Protein AF-Q9CPC1-F1 (afdb_monomer_lite)

Radius of gyration: 29.39 Å; chains: 1; bounding box: 78×49×67 Å

Organism: Pasteurella multocida (strain Pm70) (NCBI:txid272843)

InterPro domains:
  IPR018886 Uncharacterised domain UPF0547 [PF10571] (21-43)

Sequence (91 aa):
MLISRRHNNETDEENMALHRCPECRHKVSESALSCPNCGFSFKEEDLAVYRQKLEERRLHNQEINKQSAKLHLVWFLIFALVIGIASWIVN

pLDDT: mean 86.56, std 14.85, range [42.94, 98.0]

Secondary structure (DSSP, 8-state):
----------SS-S---EEE-TTT--EEETT-SB-TTT--B-SHHHHHHHHHHHHHHHHHHHHHHHHHHHHHHHHHHHHHHHHHHHHHHH-

Structure (mmCIF, N/CA/C/O backbone):
data_AF-Q9CPC1-F1
#
_entry.id   AF-Q9CPC1-F1
#
loop_
_atom_site.group_PDB
_atom_site.id
_atom_site.type_symbol
_atom_site.label_atom_id
_atom_site.label_alt_id
_atom_site.label_comp_id
_atom_site.label_asym_id
_atom_site.label_entity_id
_atom_site.label_seq_id
_atom_site.pdbx_PDB_ins_code
_atom_site.Cartn_x
_atom_site.Cartn_y
_atom_site.Cartn_z
_atom_site.occupancy
_atom_site.B_iso_or_equiv
_atom_site.auth_seq_id
_atom_site.auth_comp_id
_atom_site.auth_asym_id
_atom_site.auth_atom_id
_atom_site.pdbx_PDB_model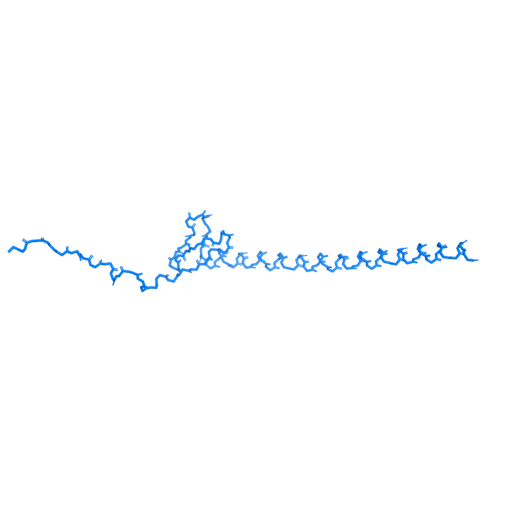_num
ATOM 1 N N . MET A 1 1 ? -45.799 40.122 32.006 1.00 42.94 1 MET A N 1
ATOM 2 C CA . MET A 1 1 ? -45.879 39.212 30.841 1.00 42.94 1 MET A CA 1
ATOM 3 C C . MET A 1 1 ? -44.443 39.056 30.339 1.00 42.94 1 MET A C 1
ATOM 5 O O . MET A 1 1 ? -43.889 40.066 29.945 1.00 42.94 1 MET A O 1
ATOM 9 N N . LEU A 1 2 ? -43.700 37.950 30.524 1.00 58.19 2 LEU A N 1
ATOM 10 C CA . LEU A 1 2 ? -44.039 36.522 30.306 1.00 58.19 2 LEU A CA 1
ATOM 11 C C . LEU A 1 2 ? -44.714 36.387 28.928 1.00 58.19 2 LEU A C 1
ATOM 13 O O . LEU A 1 2 ? -45.801 36.925 28.779 1.00 58.19 2 LEU A O 1
ATOM 17 N N . ILE A 1 3 ? -44.128 35.819 27.870 1.00 53.06 3 ILE A N 1
ATOM 18 C CA . ILE A 1 3 ? -43.596 34.452 27.638 1.00 53.06 3 ILE A CA 1
ATOM 19 C C . ILE A 1 3 ? -42.601 34.558 26.438 1.00 53.06 3 ILE A C 1
ATOM 21 O O . ILE A 1 3 ? -42.818 35.415 25.590 1.00 53.06 3 ILE A O 1
ATOM 25 N N . SER A 1 4 ? -41.506 33.799 26.249 1.00 55.97 4 SER A N 1
ATOM 26 C CA . SER A 1 4 ? -40.963 32.589 26.905 1.00 55.97 4 SER A CA 1
ATOM 27 C C . SER A 1 4 ? -39.413 32.574 26.934 1.00 55.97 4 SER A C 1
ATOM 29 O O . SER A 1 4 ? -38.762 33.516 26.494 1.00 55.97 4 SER A O 1
ATOM 31 N N . ARG A 1 5 ? -38.822 31.455 27.383 1.00 64.38 5 ARG A N 1
ATOM 32 C CA . ARG A 1 5 ? -37.408 31.064 27.200 1.00 64.38 5 ARG A CA 1
ATOM 33 C C . ARG A 1 5 ? -37.159 30.561 25.768 1.00 64.38 5 ARG A C 1
ATOM 35 O O . ARG A 1 5 ? -37.962 29.770 25.277 1.00 64.38 5 ARG A O 1
ATOM 42 N N . ARG A 1 6 ? -36.006 30.867 25.158 1.00 59.78 6 ARG A N 1
ATOM 43 C CA . ARG A 1 6 ? -35.391 29.948 24.179 1.00 59.78 6 ARG A CA 1
ATOM 44 C C . ARG A 1 6 ? -34.348 29.130 24.931 1.00 59.78 6 ARG A C 1
ATOM 46 O O . ARG A 1 6 ? -33.341 29.675 25.363 1.00 59.78 6 ARG A O 1
ATOM 53 N N . HIS A 1 7 ? -34.662 27.859 25.151 1.00 53.59 7 HIS A N 1
ATOM 54 C CA . HIS A 1 7 ? -33.765 26.915 25.805 1.00 53.59 7 HIS A CA 1
ATOM 55 C C . HIS A 1 7 ? -32.482 26.723 24.984 1.00 53.59 7 HIS A C 1
ATOM 57 O O . HIS A 1 7 ? -32.547 26.539 23.772 1.00 53.59 7 HIS A O 1
ATOM 63 N N . ASN A 1 8 ? -31.356 26.775 25.690 1.00 55.59 8 ASN A N 1
ATOM 64 C CA . ASN A 1 8 ? -30.242 25.829 25.656 1.00 55.59 8 ASN A CA 1
ATOM 65 C C . ASN A 1 8 ? -30.035 25.059 24.332 1.00 55.59 8 ASN A C 1
ATOM 67 O O . ASN A 1 8 ? -30.641 24.010 24.139 1.00 55.59 8 ASN A O 1
ATOM 71 N N . ASN A 1 9 ? -29.073 2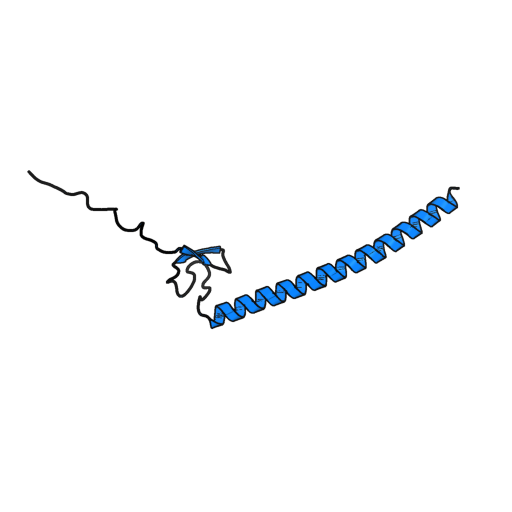5.509 23.523 1.00 56.16 9 ASN A N 1
ATOM 72 C CA . ASN A 1 9 ? -28.263 24.640 22.656 1.00 56.16 9 ASN A CA 1
ATOM 73 C C . ASN A 1 9 ? -26.797 24.711 23.141 1.00 56.16 9 ASN A C 1
ATOM 75 O O . ASN A 1 9 ? -25.885 24.992 22.371 1.00 56.16 9 ASN A O 1
ATOM 79 N N . GLU A 1 10 ? -26.600 24.541 24.452 1.00 60.12 10 GLU A N 1
ATOM 80 C CA . GLU A 1 10 ? -25.297 24.580 25.149 1.00 60.12 10 GLU A CA 1
ATOM 81 C C . GLU A 1 10 ? -24.998 23.211 25.803 1.00 60.12 10 GLU A C 1
ATOM 83 O O . GLU A 1 10 ? -24.467 23.085 26.899 1.00 60.12 10 GLU A O 1
ATOM 88 N N . THR A 1 11 ? -25.434 22.183 25.077 1.00 53.94 11 THR A N 1
ATOM 89 C CA . THR A 1 11 ? -25.175 20.740 25.143 1.00 53.94 11 THR A CA 1
ATOM 90 C C . THR A 1 11 ? -25.346 20.347 23.664 1.00 53.94 11 THR A C 1
ATOM 92 O O . THR A 1 11 ? -26.401 20.622 23.097 1.00 53.94 11 THR A O 1
ATOM 95 N N . ASP A 1 12 ? -24.316 20.011 22.884 1.00 56.94 12 ASP A N 1
ATOM 96 C CA . ASP A 1 12 ? -23.609 18.723 22.915 1.00 56.94 12 ASP A CA 1
ATOM 97 C C . ASP A 1 12 ? -22.194 18.813 22.272 1.00 56.94 12 ASP A C 1
ATOM 99 O O . ASP A 1 12 ? -21.755 17.899 21.574 1.00 56.94 12 ASP A O 1
ATOM 103 N N . GLU A 1 13 ? -21.455 19.917 22.459 1.00 53.72 13 GLU A N 1
ATOM 104 C CA . GLU A 1 13 ? -20.040 19.998 22.019 1.00 53.72 13 GLU A CA 1
ATOM 105 C C . GLU A 1 13 ? -19.074 19.196 22.915 1.00 53.72 13 GLU A C 1
ATOM 107 O O . GLU A 1 13 ? -17.907 19.013 22.561 1.00 53.72 13 GLU A O 1
ATOM 112 N N . GLU A 1 14 ? -19.554 18.636 24.032 1.00 52.75 14 GLU A N 1
ATOM 113 C CA . GLU A 1 14 ? -18.789 17.719 24.882 1.00 52.75 14 GLU A CA 1
ATOM 114 C C . GLU A 1 14 ? -18.705 16.306 24.270 1.00 52.75 14 GLU A C 1
ATOM 116 O O . GLU A 1 14 ? -19.254 15.320 24.753 1.00 52.75 14 GLU A O 1
ATOM 121 N N . ASN A 1 15 ? -17.925 16.229 23.192 1.00 56.22 15 ASN A N 1
ATOM 122 C CA . ASN A 1 15 ? -17.097 15.076 22.861 1.00 56.22 15 ASN A CA 1
ATOM 123 C C . ASN A 1 15 ? -17.823 13.736 22.613 1.00 56.22 15 ASN A C 1
ATOM 125 O O . ASN A 1 15 ? -17.438 12.693 23.147 1.00 56.22 15 ASN A O 1
ATOM 129 N N . MET A 1 16 ? -18.761 13.711 21.656 1.00 60.53 16 MET A N 1
ATOM 130 C CA . MET A 1 16 ? -18.845 12.522 20.798 1.00 60.53 16 MET A CA 1
ATOM 131 C C . MET A 1 16 ? -17.516 12.393 20.049 1.00 60.53 16 MET A C 1
ATOM 133 O O . MET A 1 16 ? -17.311 13.031 19.015 1.00 60.53 16 MET A O 1
ATOM 137 N N . ALA A 1 17 ? -16.606 11.577 20.575 1.00 67.12 17 ALA A N 1
ATOM 138 C CA . ALA A 1 17 ? -15.361 11.252 19.904 1.00 67.12 17 ALA A CA 1
ATOM 139 C C . ALA A 1 17 ? -15.688 10.540 18.577 1.00 67.12 17 ALA A C 1
ATOM 141 O O . ALA A 1 17 ? -16.186 9.411 18.539 1.00 67.12 17 ALA A O 1
ATOM 142 N N . LEU A 1 18 ? -15.506 11.264 17.467 1.00 85.31 18 LEU A N 1
ATOM 143 C CA . LEU A 1 18 ? -15.824 10.795 16.120 1.00 85.31 18 LEU A CA 1
ATOM 144 C C . LEU A 1 18 ? -14.567 10.235 15.453 1.00 85.31 18 LEU A C 1
ATOM 146 O O . LEU A 1 18 ? -13.710 10.990 14.984 1.00 85.31 18 LEU A O 1
ATOM 150 N N . HIS A 1 19 ? -14.504 8.915 15.318 1.00 90.62 19 HIS A N 1
ATOM 151 C CA . HIS A 1 19 ? -13.476 8.244 14.532 1.00 90.62 19 HIS A CA 1
ATOM 152 C C . HIS A 1 19 ? -13.904 8.109 13.057 1.00 90.62 19 HIS A C 1
ATOM 154 O O . HIS A 1 19 ? -15.010 8.485 12.656 1.00 90.62 19 HIS A O 1
ATOM 160 N N . ARG A 1 20 ? -13.007 7.609 12.199 1.00 92.69 20 ARG A N 1
ATOM 161 C CA . ARG A 1 20 ? -13.317 7.304 10.792 1.00 92.69 20 ARG A CA 1
ATOM 162 C C . ARG A 1 20 ? -13.451 5.802 10.603 1.00 92.69 20 ARG A C 1
ATOM 164 O O . ARG A 1 20 ? -12.549 5.062 10.983 1.00 92.69 20 ARG A O 1
ATOM 171 N N . CYS A 1 21 ? -14.522 5.370 9.941 1.00 93.81 21 CYS A N 1
ATOM 172 C CA . CYS A 1 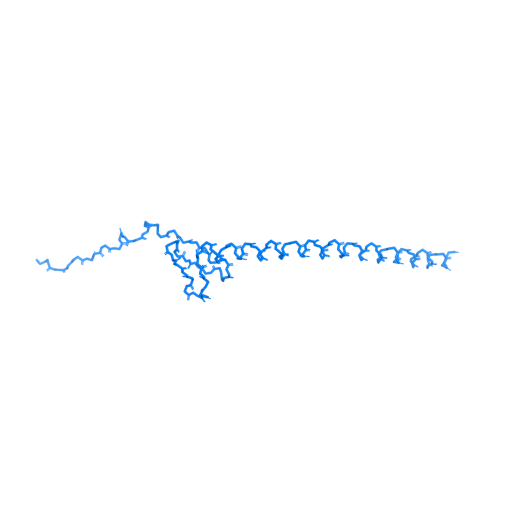21 ? -14.680 3.977 9.535 1.00 93.81 21 CYS A CA 1
ATOM 173 C C . CYS A 1 21 ? -13.494 3.542 8.643 1.00 93.81 21 CYS A C 1
ATOM 175 O O . CYS A 1 21 ? -13.173 4.265 7.693 1.00 93.81 21 CYS A O 1
ATOM 177 N N . PRO A 1 22 ? -12.855 2.385 8.902 1.00 92.25 22 PRO A N 1
ATOM 178 C CA . PRO A 1 22 ? -11.671 1.952 8.161 1.00 92.25 22 PRO A CA 1
ATOM 179 C C . PRO A 1 22 ? -11.950 1.666 6.676 1.00 92.25 22 PRO A C 1
ATOM 181 O O . PRO A 1 22 ? -11.111 1.983 5.836 1.00 92.25 22 PRO A O 1
ATOM 184 N N . GLU A 1 23 ? -13.135 1.140 6.349 1.00 93.44 23 GLU A N 1
ATOM 185 C CA . GLU A 1 23 ? -13.547 0.821 4.974 1.00 93.44 23 GLU A CA 1
ATOM 186 C C . GLU A 1 23 ? -13.955 2.076 4.180 1.00 93.44 23 GLU A C 1
ATOM 188 O O . GLU A 1 23 ? -13.350 2.409 3.162 1.00 93.44 23 GLU A O 1
ATOM 193 N N . CYS A 1 24 ? -14.971 2.818 4.644 1.00 94.69 24 CYS A N 1
ATOM 194 C CA . CYS A 1 24 ? -15.589 3.905 3.865 1.00 94.69 24 CYS A CA 1
ATOM 195 C C . CYS A 1 24 ? -15.157 5.329 4.265 1.00 94.69 24 CYS A C 1
ATOM 197 O O . CYS A 1 24 ? -15.573 6.297 3.632 1.00 94.69 24 CYS A O 1
ATOM 199 N N . ARG A 1 25 ? -14.343 5.488 5.321 1.00 93.38 25 ARG A N 1
ATOM 200 C CA . ARG A 1 25 ? -13.856 6.775 5.874 1.00 93.38 25 ARG A CA 1
ATOM 201 C C . ARG A 1 25 ? -14.927 7.755 6.382 1.00 93.38 25 ARG A C 1
ATOM 203 O O . ARG A 1 25 ? -14.573 8.878 6.769 1.00 93.38 25 ARG A O 1
ATOM 210 N N . HIS A 1 26 ? -16.197 7.341 6.422 1.00 93.94 26 HIS A N 1
ATOM 211 C CA . HIS A 1 26 ? -17.299 8.082 7.041 1.00 93.94 26 HIS A CA 1
ATOM 212 C C . HIS A 1 26 ? -17.011 8.329 8.533 1.00 93.94 26 HIS A C 1
ATOM 214 O O . HIS A 1 26 ? -16.389 7.486 9.186 1.00 93.94 26 HIS A O 1
ATOM 220 N N . LYS A 1 27 ? -17.433 9.483 9.067 1.00 93.25 27 LYS A N 1
ATOM 221 C CA . LYS A 1 27 ? -17.278 9.811 10.495 1.00 93.25 27 LYS A CA 1
ATOM 222 C C . LYS A 1 27 ? -18.313 9.044 11.317 1.00 93.25 27 LYS A C 1
ATOM 224 O O . LYS A 1 27 ? -19.486 9.048 10.968 1.00 93.25 27 LYS A O 1
ATOM 229 N N . VAL A 1 28 ? -17.889 8.407 12.396 1.00 92.62 28 VAL A N 1
ATOM 230 C CA . VAL A 1 28 ? -18.714 7.524 13.230 1.00 92.62 28 VAL A CA 1
ATOM 231 C C . VAL A 1 28 ? -18.374 7.735 14.701 1.00 92.62 28 VAL A C 1
ATOM 233 O O . VAL A 1 28 ? -17.217 7.986 15.030 1.00 92.62 28 VAL A O 1
ATOM 236 N N . SER A 1 29 ? -19.368 7.635 15.585 1.00 89.62 29 SER A N 1
ATOM 237 C CA . SER A 1 29 ? -19.130 7.644 17.035 1.00 89.62 29 SER A CA 1
ATOM 238 C C . SER A 1 29 ? -18.225 6.478 17.434 1.00 89.62 29 SER A C 1
ATOM 240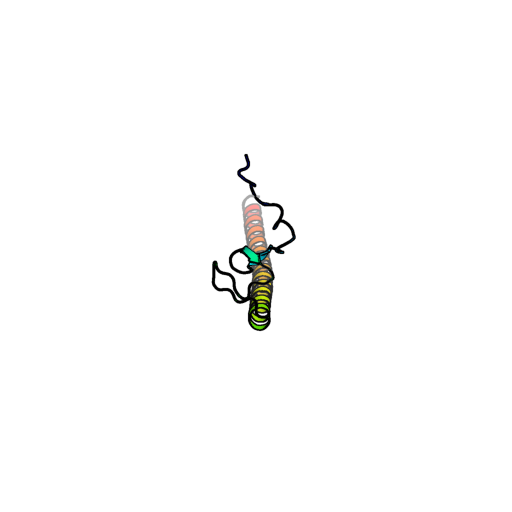 O O . SER A 1 29 ? -18.409 5.369 16.934 1.00 89.62 29 SER A O 1
ATOM 242 N N . GLU A 1 30 ? -17.290 6.693 18.358 1.00 84.81 30 GLU A N 1
ATOM 243 C CA . GLU A 1 30 ? -16.544 5.613 19.028 1.00 84.81 30 GLU A CA 1
ATOM 244 C C . GLU A 1 30 ? -17.452 4.580 19.716 1.00 84.81 30 GLU A C 1
ATOM 246 O O . GLU A 1 30 ? -17.081 3.415 19.810 1.00 84.81 30 GLU A O 1
ATOM 251 N N . SER A 1 31 ? -18.672 4.958 20.113 1.00 85.94 31 SER A N 1
ATOM 252 C CA . SER A 1 31 ? -19.668 4.033 20.677 1.00 85.94 31 SER A CA 1
ATOM 253 C C . SER A 1 31 ? -20.470 3.229 19.640 1.00 85.94 31 SER A C 1
ATOM 255 O O . SER A 1 31 ? -21.326 2.425 20.017 1.00 85.94 31 SER A O 1
ATOM 257 N N . ALA A 1 32 ? -20.248 3.432 18.337 1.00 88.75 32 ALA A N 1
ATOM 258 C CA . ALA A 1 32 ? -20.983 2.715 17.298 1.00 88.75 32 ALA A CA 1
ATOM 259 C C . ALA A 1 32 ? -20.507 1.256 17.175 1.00 88.75 32 ALA A C 1
ATOM 261 O O . ALA A 1 32 ? -19.328 0.995 16.968 1.00 88.75 32 ALA A O 1
ATOM 262 N N . LEU A 1 33 ? -21.440 0.297 17.214 1.00 91.56 33 LEU A N 1
ATOM 263 C CA . LEU A 1 33 ? -21.149 -1.129 16.982 1.00 91.56 33 LEU A CA 1
ATOM 264 C C . LEU A 1 33 ? -20.886 -1.455 15.503 1.00 91.56 33 LEU A C 1
ATOM 266 O O . LEU A 1 33 ? -20.182 -2.415 15.189 1.00 91.56 33 LEU A O 1
ATOM 270 N N . SER A 1 34 ? -21.450 -0.666 14.588 1.00 93.94 34 SER A N 1
ATOM 271 C CA . SER A 1 34 ? -21.236 -0.789 13.147 1.00 93.94 34 SER A CA 1
ATOM 272 C C . SER A 1 34 ? -21.378 0.558 12.435 1.00 93.94 34 SER A C 1
ATOM 274 O O . SER A 1 34 ? -22.014 1.490 12.930 1.00 93.94 34 SER A O 1
ATOM 276 N N . CYS A 1 35 ? -20.759 0.690 11.261 1.00 94.44 35 CYS A N 1
ATOM 277 C CA . CYS A 1 35 ? -20.825 1.905 10.461 1.00 94.44 35 CYS A CA 1
ATOM 278 C C . CYS A 1 35 ? -22.174 2.003 9.722 1.00 94.44 35 CYS A C 1
ATOM 280 O O . CYS A 1 35 ? -22.442 1.158 8.866 1.00 94.44 35 CYS A O 1
ATOM 282 N N . PRO A 1 36 ? -22.982 3.062 9.929 1.00 93.00 36 PRO A N 1
ATOM 283 C CA . PRO A 1 36 ? -24.280 3.209 9.264 1.00 93.00 36 PRO A CA 1
ATOM 284 C C . PRO A 1 36 ? -24.168 3.444 7.747 1.00 93.00 36 PRO A C 1
ATOM 286 O O . PRO A 1 36 ? -25.141 3.256 7.028 1.00 93.00 36 PRO A O 1
ATOM 289 N N . ASN A 1 37 ? -22.991 3.837 7.242 1.00 95.94 37 ASN A N 1
ATOM 290 C CA . ASN A 1 37 ? -22.766 4.128 5.823 1.00 95.94 37 ASN A CA 1
ATOM 291 C C . ASN A 1 37 ? -22.367 2.891 4.992 1.00 95.94 37 ASN A C 1
ATOM 293 O O . ASN A 1 37 ? -22.545 2.901 3.778 1.00 95.94 37 ASN A O 1
ATOM 297 N N . CYS A 1 38 ? -21.755 1.862 5.589 1.00 95.19 38 CYS A N 1
ATOM 298 C CA . CYS A 1 38 ? -21.286 0.677 4.844 1.00 95.19 38 CYS A CA 1
ATOM 299 C C . CYS A 1 38 ? -21.510 -0.672 5.546 1.00 95.19 38 CYS A C 1
ATOM 301 O O . CYS A 1 38 ? -21.155 -1.703 4.984 1.00 95.19 38 CYS A O 1
ATOM 303 N N . GLY A 1 39 ? -22.053 -0.690 6.765 1.00 93.56 39 GLY A N 1
ATOM 304 C CA . GLY A 1 39 ? -22.297 -1.914 7.531 1.00 93.56 39 GLY A CA 1
ATOM 305 C C . GLY A 1 39 ? -21.066 -2.536 8.202 1.00 93.56 39 GLY A C 1
ATOM 306 O O . GLY A 1 39 ? -21.217 -3.560 8.861 1.00 93.56 39 GLY A O 1
ATOM 307 N N . PHE A 1 40 ? -19.868 -1.944 8.082 1.00 93.88 40 PHE A N 1
ATOM 308 C CA . PHE A 1 40 ? -18.653 -2.464 8.731 1.00 93.88 40 PHE A CA 1
ATOM 309 C C . PHE A 1 40 ? -18.838 -2.579 10.251 1.00 93.88 40 PHE A C 1
ATOM 311 O O . PHE A 1 40 ? -19.191 -1.593 10.896 1.00 93.88 40 PHE A O 1
ATOM 318 N N . SER A 1 41 ? -18.593 -3.762 10.810 1.00 94.31 41 SER A N 1
ATOM 319 C CA . SER A 1 41 ? -18.705 -4.066 12.241 1.00 94.31 41 SER A CA 1
ATOM 320 C C . SER A 1 41 ? -17.415 -3.698 12.979 1.00 94.31 41 SER A C 1
ATOM 322 O O . SER A 1 41 ? -16.322 -4.016 12.520 1.00 94.31 41 SER A O 1
ATOM 324 N N . PHE A 1 42 ? -17.537 -3.040 14.134 1.00 92.19 42 PHE A N 1
ATOM 325 C CA . PHE A 1 42 ? -16.404 -2.612 14.966 1.00 92.19 42 PHE A CA 1
ATOM 326 C C . PHE A 1 42 ? -16.053 -3.616 16.077 1.00 92.19 42 PHE A C 1
ATOM 328 O O . PHE A 1 42 ? -15.355 -3.275 17.030 1.00 92.19 42 PHE A O 1
ATOM 335 N N . LYS A 1 43 ? -16.526 -4.864 15.972 1.00 92.38 43 LYS A N 1
ATOM 336 C CA . LYS A 1 43 ? -16.104 -5.947 16.869 1.00 92.38 43 LYS A CA 1
ATOM 337 C C . LYS A 1 43 ? -14.621 -6.259 16.666 1.00 92.38 43 LYS A C 1
ATOM 339 O O . LYS A 1 43 ? -14.106 -6.170 15.552 1.00 92.38 43 LYS A O 1
ATOM 344 N N . GLU A 1 44 ? -13.950 -6.695 17.730 1.00 90.81 44 GLU A N 1
ATOM 345 C CA . GLU A 1 44 ? -12.510 -6.981 17.687 1.00 90.81 44 GLU A CA 1
ATOM 346 C C . GLU A 1 44 ? -12.158 -8.097 16.684 1.00 90.81 44 GLU A C 1
ATOM 348 O O . GLU A 1 44 ? -11.130 -8.019 16.019 1.00 90.81 44 GLU A O 1
ATOM 353 N N . GLU A 1 45 ? -13.046 -9.079 16.493 1.00 91.75 45 GLU A N 1
ATOM 354 C CA . GLU A 1 45 ? -12.923 -10.133 15.473 1.00 91.75 45 GLU A CA 1
ATOM 355 C C . GLU A 1 45 ? -12.836 -9.553 14.047 1.00 91.75 45 GLU A C 1
ATOM 357 O O . GLU A 1 45 ? -11.895 -9.840 13.303 1.00 91.75 45 GLU A O 1
ATOM 362 N N . ASP A 1 46 ? -13.779 -8.678 13.683 1.00 90.31 46 ASP A N 1
ATOM 363 C CA . ASP A 1 46 ? -13.832 -8.023 12.371 1.00 90.31 46 ASP A CA 1
ATOM 364 C C . ASP A 1 46 ? -12.639 -7.073 12.166 1.00 90.31 46 ASP A C 1
ATOM 366 O O . ASP A 1 46 ? -12.042 -7.025 11.085 1.00 90.31 46 ASP A O 1
ATOM 370 N N . LEU A 1 47 ? -12.236 -6.357 13.223 1.00 91.62 47 LEU A N 1
ATOM 371 C CA . LEU A 1 47 ? -11.054 -5.495 13.226 1.00 91.62 47 LEU A CA 1
ATOM 372 C C . LEU A 1 47 ? -9.752 -6.291 13.057 1.00 91.62 47 LEU A C 1
ATOM 374 O O . LEU A 1 47 ? -8.865 -5.845 12.327 1.00 91.62 47 LEU A O 1
ATOM 378 N N . ALA A 1 48 ? -9.623 -7.464 13.681 1.00 93.94 48 ALA A N 1
ATOM 379 C CA . ALA A 1 48 ? -8.469 -8.344 13.518 1.00 93.94 48 ALA A CA 1
ATOM 380 C C . ALA A 1 48 ? -8.365 -8.875 12.079 1.00 93.94 48 ALA A C 1
ATOM 382 O O . ALA A 1 48 ? -7.301 -8.773 11.464 1.00 93.94 48 ALA A O 1
ATOM 383 N N . VAL A 1 49 ? -9.477 -9.342 11.498 1.00 93.88 49 VAL A N 1
ATOM 384 C CA . VAL A 1 49 ? -9.536 -9.780 10.090 1.00 93.88 49 VAL A CA 1
ATOM 385 C C . VAL A 1 49 ? -9.228 -8.624 9.129 1.00 93.88 49 VAL A C 1
ATOM 387 O O . VAL A 1 49 ? -8.508 -8.804 8.145 1.00 93.88 49 VAL A O 1
ATOM 390 N N . TYR A 1 50 ? -9.721 -7.414 9.407 1.00 93.06 50 TYR A N 1
ATOM 391 C CA . TYR A 1 50 ? -9.392 -6.224 8.620 1.00 93.06 50 TYR A CA 1
ATOM 392 C C . TYR A 1 50 ? -7.894 -5.875 8.693 1.00 93.06 50 TYR A C 1
ATOM 394 O O . TYR A 1 50 ? -7.263 -5.632 7.660 1.00 93.06 50 TYR A O 1
ATOM 402 N N . ARG A 1 51 ? -7.296 -5.910 9.894 1.00 93.94 51 ARG A N 1
ATOM 403 C CA . ARG A 1 51 ? -5.852 -5.698 10.101 1.00 93.94 51 ARG A CA 1
ATOM 404 C C . ARG A 1 51 ? -5.012 -6.717 9.317 1.00 93.94 51 ARG A C 1
ATOM 406 O O . ARG A 1 51 ? -4.093 -6.306 8.611 1.00 93.94 51 ARG A O 1
ATOM 413 N N . GLN A 1 52 ? -5.376 -8.001 9.350 1.00 96.31 52 GLN A N 1
ATOM 414 C CA . GLN A 1 52 ? -4.710 -9.059 8.574 1.00 96.31 52 GLN A CA 1
ATOM 415 C C . GLN A 1 52 ? -4.753 -8.790 7.061 1.00 96.31 52 GLN A C 1
ATOM 417 O O . GLN A 1 52 ? -3.715 -8.828 6.404 1.00 96.31 52 GLN A O 1
ATOM 422 N N . LYS A 1 53 ? -5.917 -8.422 6.506 1.00 9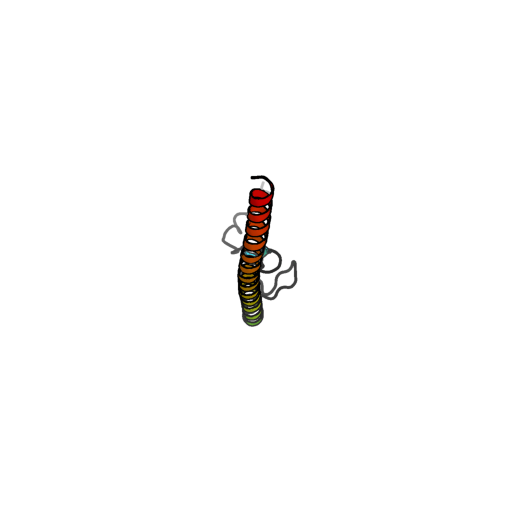4.75 53 LYS A N 1
ATOM 423 C CA . LYS A 1 53 ? -6.057 -8.077 5.074 1.00 94.75 53 LYS A CA 1
ATOM 424 C C . LYS A 1 53 ? -5.205 -6.871 4.659 1.00 94.75 53 LYS A C 1
ATOM 426 O O . LYS A 1 53 ? -4.724 -6.811 3.526 1.00 94.75 53 LYS A O 1
ATOM 431 N N . LEU A 1 54 ? -5.019 -5.887 5.544 1.00 94.62 54 LEU A N 1
ATOM 432 C CA . LEU A 1 54 ? -4.115 -4.760 5.284 1.00 94.62 54 LEU A CA 1
ATOM 433 C C . LEU A 1 54 ? -2.643 -5.188 5.270 1.00 94.62 54 LEU A C 1
ATOM 435 O O . LEU A 1 54 ? -1.887 -4.717 4.418 1.00 94.62 54 LEU A O 1
ATOM 439 N N . GLU A 1 55 ? -2.239 -6.064 6.188 1.00 96.12 55 GLU A N 1
ATOM 440 C CA . GLU A 1 55 ? -0.878 -6.597 6.244 1.00 96.12 55 GLU A CA 1
ATOM 441 C C . GLU A 1 55 ? -0.566 -7.481 5.030 1.00 96.12 55 GLU A C 1
ATOM 443 O O . GLU A 1 55 ? 0.455 -7.277 4.374 1.00 96.12 55 GLU A O 1
ATOM 448 N N . GLU A 1 56 ? -1.490 -8.360 4.641 1.00 96.31 56 GLU A N 1
ATOM 449 C CA . GLU A 1 56 ? -1.401 -9.164 3.419 1.00 96.31 56 GLU A CA 1
ATOM 450 C C . GLU A 1 56 ? -1.220 -8.276 2.176 1.00 96.31 56 GLU A C 1
ATOM 452 O O . GLU A 1 56 ? -0.265 -8.456 1.415 1.00 96.31 56 GLU A O 1
ATOM 457 N N . ARG A 1 57 ? -2.061 -7.241 2.002 1.00 95.19 57 ARG A N 1
ATOM 458 C CA . ARG A 1 57 ? -1.902 -6.277 0.896 1.00 95.19 57 ARG A CA 1
ATOM 459 C C . ARG A 1 57 ? -0.575 -5.523 0.949 1.00 95.19 57 ARG A C 1
ATOM 461 O O . ARG A 1 57 ? 0.004 -5.251 -0.102 1.00 95.19 57 ARG A O 1
ATOM 468 N N . ARG A 1 58 ? -0.071 -5.183 2.140 1.00 94.50 58 ARG A N 1
ATOM 469 C CA . ARG A 1 58 ? 1.246 -4.546 2.296 1.00 94.50 58 ARG A CA 1
ATOM 470 C C . ARG A 1 58 ? 2.361 -5.481 1.828 1.00 94.50 58 ARG A C 1
ATOM 472 O O . ARG A 1 58 ? 3.208 -5.037 1.057 1.00 94.50 58 ARG A O 1
ATOM 479 N N . LEU A 1 59 ? 2.358 -6.739 2.264 1.00 95.50 59 LEU A N 1
ATOM 480 C CA . LEU A 1 59 ? 3.368 -7.734 1.892 1.00 95.50 59 LEU A CA 1
ATOM 481 C C . LEU A 1 59 ? 3.325 -8.040 0.387 1.00 95.50 59 LEU A C 1
ATOM 483 O O . LEU A 1 59 ? 4.364 -8.032 -0.271 1.00 95.50 59 LEU A O 1
ATOM 487 N N . HIS A 1 60 ? 2.127 -8.209 -0.178 1.00 94.44 60 HIS A N 1
ATOM 488 C CA . HIS A 1 60 ? 1.925 -8.420 -1.611 1.00 94.44 60 HIS A CA 1
ATOM 489 C C . HIS A 1 60 ? 2.464 -7.249 -2.451 1.00 94.44 60 HIS A C 1
ATOM 491 O O . HIS A 1 60 ? 3.272 -7.453 -3.358 1.00 94.44 60 HIS A O 1
ATOM 497 N N . ASN A 1 61 ? 2.107 -6.008 -2.099 1.00 93.38 61 ASN A N 1
ATOM 498 C CA . ASN A 1 61 ? 2.604 -4.816 -2.792 1.00 93.38 61 ASN A CA 1
ATOM 499 C C . ASN A 1 61 ? 4.125 -4.635 -2.631 1.00 93.38 61 ASN A C 1
ATOM 501 O O . ASN A 1 61 ? 4.794 -4.191 -3.565 1.00 93.38 61 ASN A O 1
ATOM 505 N N . GLN A 1 62 ? 4.690 -4.987 -1.470 1.00 93.88 62 GLN A N 1
ATOM 506 C CA . GLN A 1 62 ? 6.140 -4.979 -1.257 1.00 93.88 62 GLN A CA 1
ATOM 507 C C . GLN A 1 62 ? 6.857 -5.988 -2.163 1.00 93.88 62 GLN A C 1
ATOM 509 O O . GLN A 1 62 ? 7.921 -5.664 -2.690 1.00 93.88 62 GLN A O 1
ATOM 514 N N . GLU A 1 63 ? 6.294 -7.180 -2.372 1.00 92.06 63 GLU A N 1
ATOM 515 C CA . GLU A 1 63 ? 6.895 -8.185 -3.251 1.00 92.06 63 GLU A CA 1
ATOM 516 C C . GLU A 1 63 ? 6.774 -7.801 -4.732 1.00 92.06 63 GLU A C 1
ATOM 518 O O . GLU A 1 63 ? 7.774 -7.861 -5.448 1.00 92.06 63 GLU A O 1
ATOM 523 N N . ILE A 1 64 ? 5.619 -7.279 -5.171 1.00 88.81 64 ILE A N 1
ATOM 524 C CA . ILE A 1 64 ? 5.467 -6.692 -6.516 1.00 88.81 64 ILE A CA 1
ATOM 525 C C . ILE A 1 64 ? 6.530 -5.613 -6.756 1.00 88.81 64 ILE A C 1
ATOM 527 O O . ILE A 1 64 ? 7.200 -5.628 -7.786 1.00 88.81 64 ILE A O 1
ATOM 531 N N . ASN A 1 65 ? 6.755 -4.709 -5.797 1.00 86.00 65 ASN A N 1
ATOM 532 C CA . ASN A 1 65 ? 7.748 -3.645 -5.953 1.00 86.00 65 ASN A CA 1
ATOM 533 C C . ASN A 1 65 ? 9.184 -4.190 -6.130 1.00 86.00 65 ASN A C 1
ATOM 535 O O . ASN A 1 65 ? 9.950 -3.670 -6.945 1.00 86.00 65 ASN A O 1
ATOM 539 N N . LYS A 1 66 ? 9.551 -5.279 -5.433 1.00 89.38 66 LYS A N 1
ATOM 540 C CA . LYS A 1 66 ? 10.840 -5.969 -5.654 1.00 89.38 66 LYS A CA 1
ATOM 541 C C . LYS A 1 66 ? 10.914 -6.642 -7.027 1.00 89.38 66 LYS A C 1
ATOM 543 O O . LYS A 1 66 ? 11.982 -6.651 -7.641 1.00 89.38 66 LYS A O 1
ATOM 548 N N . GLN A 1 67 ? 9.815 -7.223 -7.507 1.00 88.69 67 GLN A N 1
ATOM 549 C CA . GLN A 1 67 ? 9.750 -7.845 -8.833 1.00 88.69 67 GLN A CA 1
ATOM 550 C C . GLN A 1 67 ? 9.907 -6.799 -9.945 1.00 88.69 67 GLN A C 1
ATOM 552 O O . GLN A 1 67 ? 10.733 -6.987 -10.839 1.00 88.69 67 GLN A O 1
ATOM 557 N N . SER A 1 68 ? 9.223 -5.656 -9.837 1.00 90.06 68 SER A N 1
ATOM 558 C CA . SER A 1 68 ? 9.380 -4.519 -10.753 1.00 90.06 68 SER A CA 1
ATOM 559 C C . SER A 1 68 ? 10.825 -4.019 -10.811 1.00 90.06 68 SER A C 1
ATOM 561 O O . SER A 1 68 ? 11.350 -3.793 -11.899 1.00 90.06 68 SER A O 1
ATOM 563 N N . ALA A 1 69 ? 11.518 -3.922 -9.669 1.00 90.94 69 ALA A N 1
ATOM 564 C CA . ALA A 1 69 ? 12.930 -3.531 -9.642 1.00 90.94 69 ALA A CA 1
ATOM 565 C C . ALA A 1 69 ? 13.833 -4.493 -10.444 1.00 90.94 69 ALA A C 1
ATOM 567 O O . ALA A 1 69 ? 14.698 -4.038 -11.193 1.00 90.94 69 ALA A O 1
ATOM 568 N N . LYS A 1 70 ? 13.603 -5.814 -10.360 1.00 91.56 70 LYS A N 1
ATOM 569 C CA . LYS A 1 70 ? 14.323 -6.804 -11.187 1.00 91.56 70 LYS A CA 1
ATOM 570 C C . LYS A 1 70 ? 14.045 -6.606 -12.680 1.00 91.56 70 LYS A C 1
ATOM 572 O O . LYS A 1 70 ? 14.980 -6.658 -13.476 1.00 91.56 70 LYS A O 1
ATOM 577 N N . LEU A 1 71 ? 12.790 -6.346 -13.055 1.00 92.31 71 LEU A N 1
ATOM 578 C CA . LEU A 1 71 ? 12.409 -6.095 -14.448 1.00 92.31 71 LEU A CA 1
ATOM 579 C C . LEU A 1 71 ? 13.092 -4.836 -15.006 1.00 92.31 71 LEU A C 1
ATOM 581 O O . LEU A 1 71 ? 13.639 -4.881 -16.107 1.00 92.31 71 LEU A O 1
ATOM 585 N N . HIS A 1 72 ? 13.133 -3.745 -14.232 1.00 93.38 72 HIS A N 1
ATOM 586 C CA . HIS A 1 72 ? 13.855 -2.530 -14.616 1.00 93.38 72 HIS A CA 1
ATOM 587 C C . HIS A 1 72 ? 15.352 -2.786 -14.826 1.00 93.38 72 HIS A C 1
ATOM 589 O O . HIS A 1 72 ? 15.896 -2.331 -15.828 1.00 93.38 72 HIS A O 1
ATOM 595 N N . LEU A 1 73 ? 16.015 -3.545 -13.944 1.00 95.56 73 LEU A N 1
ATOM 596 C CA . LEU A 1 73 ? 17.434 -3.895 -14.108 1.00 95.56 73 LEU A CA 1
ATOM 597 C C . LEU A 1 73 ? 17.693 -4.687 -15.400 1.00 95.56 73 LEU A C 1
ATOM 599 O O . LEU A 1 73 ? 18.617 -4.358 -16.140 1.00 95.56 73 LEU A O 1
ATOM 603 N N . VAL A 1 74 ? 16.860 -5.688 -15.707 1.00 96.69 74 VAL A N 1
ATOM 604 C CA . VAL A 1 74 ? 16.967 -6.461 -16.958 1.00 96.69 74 VAL A CA 1
ATOM 605 C C . VAL A 1 74 ? 16.758 -5.562 -18.180 1.00 96.69 74 VAL A C 1
ATOM 607 O O . VAL A 1 74 ? 17.531 -5.633 -19.134 1.00 96.69 74 VAL A O 1
ATOM 610 N N . TRP A 1 75 ? 15.760 -4.676 -18.141 1.00 97.50 75 TRP A N 1
ATOM 611 C CA . TRP A 1 75 ? 15.492 -3.734 -19.228 1.00 97.50 75 TRP A CA 1
ATOM 612 C C . TRP A 1 75 ? 16.644 -2.740 -19.442 1.00 97.50 75 TRP A C 1
ATOM 614 O O . TRP A 1 75 ? 17.058 -2.533 -20.581 1.00 97.50 75 TRP A O 1
ATOM 624 N N . PHE A 1 76 ? 17.229 -2.194 -18.368 1.00 97.38 76 PHE A N 1
ATOM 625 C CA . PHE A 1 76 ? 18.405 -1.321 -18.451 1.00 97.38 76 PHE A CA 1
ATOM 626 C C . PHE A 1 76 ? 19.625 -2.025 -19.060 1.00 97.38 76 PHE A C 1
ATOM 628 O O . PHE A 1 76 ? 20.324 -1.414 -19.866 1.00 97.38 76 PHE A O 1
ATOM 635 N N . LEU A 1 77 ? 19.869 -3.300 -18.732 1.00 97.62 77 LEU A N 1
ATOM 636 C CA . LEU A 1 77 ? 20.963 -4.077 -19.332 1.00 97.62 77 LEU A CA 1
ATOM 637 C C . LEU A 1 77 ? 20.763 -4.281 -20.841 1.00 97.62 77 LEU A C 1
ATOM 639 O O . LEU A 1 77 ? 21.699 -4.080 -21.613 1.00 97.62 77 LEU A O 1
ATOM 643 N N . ILE A 1 78 ? 19.544 -4.627 -21.269 1.00 98.00 78 ILE A N 1
ATOM 644 C CA . ILE A 1 78 ? 19.204 -4.773 -22.695 1.00 98.00 78 ILE A CA 1
ATOM 645 C C . ILE A 1 78 ? 19.372 -3.431 -23.423 1.00 98.00 78 ILE A C 1
ATOM 647 O O . ILE A 1 78 ? 19.999 -3.375 -24.479 1.00 98.00 78 ILE A O 1
ATOM 651 N N . PHE A 1 79 ? 18.862 -2.342 -22.845 1.00 97.88 79 PHE A N 1
ATOM 652 C CA . PHE A 1 79 ? 18.959 -0.995 -23.407 1.00 97.88 79 PHE A CA 1
ATOM 653 C C . PHE A 1 79 ? 20.416 -0.527 -23.560 1.00 97.88 79 PHE A C 1
ATOM 655 O O . PHE A 1 79 ? 20.800 -0.045 -24.626 1.00 97.88 79 PHE A O 1
ATOM 662 N N . ALA A 1 80 ? 21.250 -0.737 -22.537 1.00 97.81 80 ALA A N 1
ATOM 663 C CA . ALA A 1 80 ? 22.675 -0.415 -22.582 1.00 97.81 80 ALA A CA 1
ATOM 664 C C . ALA A 1 80 ? 23.427 -1.228 -23.650 1.00 97.81 80 ALA A C 1
ATOM 666 O O . ALA A 1 80 ? 24.263 -0.675 -24.364 1.00 97.81 80 ALA A O 1
ATOM 667 N N . LEU A 1 81 ? 23.102 -2.517 -23.805 1.00 97.81 81 LEU A N 1
ATOM 668 C CA . LEU A 1 81 ? 23.691 -3.383 -24.829 1.00 97.81 81 LEU A CA 1
ATOM 669 C C . LEU A 1 81 ? 23.311 -2.931 -26.249 1.00 97.81 81 LEU A C 1
ATOM 671 O O . LEU A 1 81 ? 24.178 -2.866 -27.118 1.00 97.81 81 LEU A O 1
ATOM 675 N N . VAL A 1 82 ? 22.047 -2.557 -26.477 1.00 97.75 82 VAL A N 1
ATOM 676 C CA . VAL A 1 82 ? 21.586 -2.013 -27.767 1.00 97.75 82 VAL A CA 1
ATOM 677 C C . VAL A 1 82 ? 22.303 -0.703 -28.107 1.00 97.75 82 VAL A C 1
ATOM 679 O O . VAL A 1 82 ? 22.775 -0.551 -29.233 1.00 97.75 82 VAL A O 1
ATOM 682 N N . ILE A 1 83 ? 22.445 0.214 -27.142 1.00 97.75 83 ILE A N 1
ATOM 683 C CA . ILE A 1 83 ? 23.192 1.468 -27.338 1.00 97.75 83 ILE A CA 1
ATOM 684 C C . ILE A 1 83 ? 24.664 1.186 -27.648 1.00 97.75 83 ILE A C 1
ATOM 686 O O . ILE A 1 83 ? 25.188 1.744 -28.605 1.00 97.75 83 ILE A O 1
ATOM 690 N N . GLY A 1 84 ? 25.319 0.293 -26.898 1.00 97.25 84 GLY A N 1
ATOM 691 C CA . GLY A 1 84 ? 26.726 -0.049 -27.118 1.00 97.25 84 GLY A CA 1
ATOM 692 C C . GLY A 1 84 ? 26.994 -0.617 -28.515 1.00 97.25 84 GLY A C 1
ATOM 693 O O . GLY A 1 84 ? 27.938 -0.192 -29.179 1.00 97.25 84 GLY A O 1
ATOM 694 N N . ILE A 1 85 ? 26.129 -1.517 -28.999 1.00 97.31 85 ILE A N 1
ATOM 695 C CA . ILE A 1 85 ? 26.217 -2.064 -30.362 1.00 97.31 85 ILE A CA 1
ATOM 696 C C . ILE A 1 85 ? 25.981 -0.968 -31.410 1.00 97.31 85 ILE A C 1
ATOM 698 O O . ILE A 1 85 ? 26.740 -0.875 -32.373 1.00 97.31 85 ILE A O 1
ATOM 702 N N . ALA A 1 86 ? 24.970 -0.113 -31.226 1.00 96.75 86 ALA A N 1
ATOM 703 C CA . ALA A 1 86 ? 24.696 0.985 -32.151 1.00 96.75 86 ALA A CA 1
ATOM 704 C C . ALA A 1 86 ? 25.872 1.976 -32.234 1.00 96.75 86 ALA A C 1
ATOM 706 O O . ALA A 1 86 ? 26.261 2.370 -33.331 1.00 96.75 86 ALA A O 1
ATOM 707 N N . SER A 1 87 ? 26.482 2.326 -31.097 1.00 95.50 87 SER A N 1
ATOM 708 C CA . SER A 1 87 ? 27.681 3.170 -31.046 1.00 95.50 87 SER A CA 1
ATOM 709 C C . SER A 1 87 ? 28.874 2.537 -31.767 1.00 95.50 87 SER A 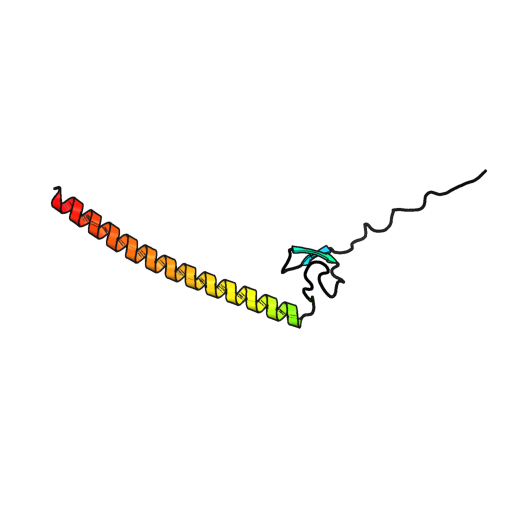C 1
ATOM 711 O O . SER A 1 87 ? 29.578 3.245 -32.477 1.00 95.50 87 SER A O 1
ATOM 713 N N . TRP A 1 88 ? 29.074 1.220 -31.639 1.00 96.62 88 TRP A N 1
ATOM 714 C CA . TRP A 1 88 ? 30.148 0.498 -32.334 1.00 96.62 88 TRP A CA 1
ATOM 715 C C . TRP A 1 88 ? 29.943 0.430 -33.856 1.00 96.62 88 TRP A C 1
ATOM 717 O O . TRP A 1 88 ? 30.907 0.442 -34.608 1.00 96.62 88 TRP A O 1
ATOM 727 N N . ILE A 1 89 ? 28.698 0.353 -34.334 1.00 95.94 89 ILE A N 1
ATOM 728 C CA . ILE A 1 89 ? 28.403 0.317 -35.780 1.00 95.94 89 ILE A CA 1
ATOM 729 C C . ILE A 1 89 ? 28.615 1.692 -36.442 1.00 95.94 89 ILE A C 1
ATOM 731 O O . ILE A 1 89 ? 28.897 1.759 -37.636 1.00 95.94 89 ILE A O 1
ATOM 735 N N . VAL A 1 90 ? 28.453 2.783 -35.686 1.00 95.00 90 VAL A N 1
ATOM 736 C CA . VAL A 1 90 ? 28.515 4.166 -36.195 1.00 95.00 90 VAL A CA 1
ATOM 737 C C . VAL A 1 90 ? 29.930 4.769 -36.162 1.00 95.00 90 VAL A C 1
ATOM 739 O O . VAL A 1 90 ? 30.169 5.743 -36.877 1.00 95.00 90 VAL A O 1
ATOM 742 N N . ASN A 1 91 ? 30.851 4.216 -35.362 1.00 86.44 91 ASN A N 1
ATOM 743 C CA . ASN A 1 91 ? 32.219 4.718 -35.160 1.00 86.44 91 ASN A CA 1
ATOM 744 C C . ASN A 1 91 ? 33.287 3.797 -35.775 1.00 86.44 91 ASN A C 1
ATOM 746 O O . ASN A 1 91 ? 33.944 4.241 -36.737 1.00 86.44 91 ASN A O 1
#

Foldseek 3Di:
DDDDDPDDPPPDPPDQPWDADPPPRDTDGPPDQADPVPGQGPDPVSVVVVVVVVVVVVVVVVVVVVVVVVVVVVVVVVVVVVVVVVVVVVD